Protein AF-A0A6G1YXM2-F1 (afdb_monomer)

Foldseek 3Di:
DDPVVVVVVVCVVVVVPPDPPVQPLLRVLLVCVVVVHDLVCSCVVSVDDSVVSVVSVLVSCVVVVVVVVSVCVVVVVVVVVVVVVD

Mean predicted aligned error: 12.83 Å

Solvent-accessible surface area (backbone atoms only — not comparable to full-atom values): 5126 Å² total; per-residue (Å²): 138,53,77,64,56,55,55,52,51,50,34,65,73,70,55,69,75,69,65,89,63,79,67,50,72,65,58,49,46,46,52,40,47,74,72,67,50,51,67,69,56,45,25,67,75,67,71,49,55,68,69,59,44,54,52,50,52,55,50,44,36,54,74,70,66,36,54,70,59,55,50,52,52,54,53,50,52,52,53,52,54,54,61,75,73,107

Radius of gyration: 20.26 Å; Cα contacts (8 Å, |Δi|>4): 40; chains: 1; bounding box: 48×31×55 Å

pLDDT: mean 81.16, std 14.13, range [46.06, 96.94]

Secondary structure (DSSP, 8-state):
--HHHHHHHHHHHTTTTS--S---HHHHHHHHHHTT--HHHHHHHHT--HHHHHHHHHHHHHHTT-HHHHHHHHHHHHHHHHHHT-

Structure (mmCIF, N/CA/C/O backbone):
data_AF-A0A6G1YXM2-F1
#
_entry.id   AF-A0A6G1YXM2-F1
#
loop_
_atom_site.group_PDB
_atom_site.id
_atom_site.type_symbol
_atom_site.label_atom_id
_atom_site.label_alt_id
_atom_site.label_comp_id
_atom_site.label_asym_id
_atom_site.label_entity_id
_atom_site.label_seq_id
_atom_site.pdbx_PDB_ins_code
_atom_site.Cartn_x
_atom_site.Cartn_y
_atom_site.Cartn_z
_atom_site.occupancy
_atom_site.B_iso_or_equiv
_atom_site.auth_seq_id
_atom_site.auth_comp_id
_atom_site.auth_asym_id
_atom_site.auth_atom_id
_atom_site.pdbx_PDB_model_num
ATOM 1 N N . MET A 1 1 ? 30.588 11.627 -35.471 1.00 59.81 1 MET A N 1
ATOM 2 C CA . MET A 1 1 ? 29.356 11.592 -34.659 1.00 59.81 1 MET A CA 1
ATOM 3 C C . MET A 1 1 ? 28.681 10.254 -34.862 1.00 59.81 1 MET A C 1
ATOM 5 O O . MET A 1 1 ? 28.605 9.790 -35.993 1.00 59.81 1 MET A O 1
ATOM 9 N N . SER A 1 2 ? 28.263 9.629 -33.770 1.00 76.12 2 SER A N 1
ATOM 10 C CA . SER A 1 2 ? 27.610 8.322 -33.716 1.00 76.12 2 SER A CA 1
ATOM 11 C C . SER A 1 2 ? 26.091 8.477 -33.630 1.00 76.12 2 SER A C 1
ATOM 13 O O . SER A 1 2 ? 25.586 9.484 -33.137 1.00 76.12 2 SER A O 1
ATOM 15 N N . PHE A 1 3 ? 25.350 7.438 -34.021 1.00 69.56 3 PHE A N 1
ATOM 16 C CA . PHE A 1 3 ? 23.917 7.321 -33.728 1.00 69.56 3 PHE A CA 1
ATOM 17 C C . PHE A 1 3 ? 23.601 7.502 -32.230 1.00 69.56 3 PHE A C 1
ATOM 19 O O . PHE A 1 3 ? 22.522 7.976 -31.878 1.00 69.56 3 PHE A O 1
ATOM 26 N N . GLY A 1 4 ? 24.554 7.190 -31.344 1.00 75.69 4 GLY A N 1
ATOM 27 C CA . GLY A 1 4 ? 24.449 7.470 -29.910 1.00 75.69 4 GLY A CA 1
ATOM 28 C C . GLY A 1 4 ? 24.424 8.965 -29.572 1.00 75.69 4 GLY A C 1
ATOM 29 O O . GLY A 1 4 ? 23.619 9.380 -28.740 1.00 75.69 4 GLY A O 1
ATOM 30 N N . ASP A 1 5 ? 25.231 9.776 -30.259 1.00 78.38 5 ASP A N 1
ATOM 31 C CA . ASP A 1 5 ? 25.304 11.229 -30.044 1.00 78.38 5 ASP A CA 1
ATOM 32 C C . ASP A 1 5 ? 23.994 11.902 -30.474 1.00 78.38 5 ASP A C 1
ATOM 34 O O . ASP A 1 5 ? 23.485 12.794 -29.800 1.00 78.38 5 ASP A O 1
ATOM 38 N N . ILE A 1 6 ? 23.402 11.413 -31.567 1.00 80.25 6 ILE A N 1
ATOM 39 C CA . ILE A 1 6 ? 22.121 11.897 -32.094 1.00 80.25 6 ILE A CA 1
ATOM 40 C C . ILE A 1 6 ? 20.985 11.573 -31.115 1.00 80.25 6 ILE A C 1
ATOM 42 O O . ILE A 1 6 ? 20.189 12.449 -30.788 1.00 80.25 6 ILE A O 1
ATOM 46 N N . CYS A 1 7 ? 20.943 10.349 -30.580 1.00 69.75 7 CYS A N 1
ATOM 47 C CA . CYS A 1 7 ? 19.982 9.976 -29.538 1.00 69.75 7 CYS A CA 1
ATOM 48 C C . CYS A 1 7 ? 20.117 10.838 -28.274 1.00 69.75 7 CYS A C 1
ATOM 50 O O . CYS A 1 7 ? 19.109 11.172 -27.655 1.00 69.75 7 CYS A O 1
ATOM 52 N N . PHE A 1 8 ? 21.343 11.188 -27.880 1.00 73.50 8 PHE A N 1
ATOM 53 C CA . PHE A 1 8 ? 21.596 12.041 -26.719 1.00 73.50 8 PHE A CA 1
ATOM 54 C C . PHE A 1 8 ? 21.089 13.473 -26.943 1.00 73.50 8 PHE A C 1
ATOM 56 O O . PHE A 1 8 ? 20.406 14.027 -26.086 1.00 73.50 8 PHE A O 1
ATOM 63 N N . ILE A 1 9 ? 21.349 14.041 -28.121 1.00 79.00 9 ILE A N 1
ATOM 64 C CA . ILE A 1 9 ? 20.884 15.383 -28.495 1.00 79.00 9 ILE A CA 1
ATOM 65 C C . ILE A 1 9 ? 19.352 15.431 -28.567 1.00 79.00 9 ILE A C 1
ATOM 67 O O . ILE A 1 9 ? 18.753 16.337 -27.998 1.00 79.00 9 ILE A O 1
ATOM 71 N N . ILE A 1 10 ? 18.712 14.433 -29.187 1.00 76.06 10 ILE A N 1
ATOM 72 C CA . ILE A 1 10 ? 17.245 14.364 -29.285 1.00 76.06 10 ILE A CA 1
ATOM 73 C C . ILE A 1 10 ? 16.607 14.353 -27.891 1.00 76.06 10 ILE A C 1
ATOM 75 O O . ILE A 1 10 ? 15.692 15.129 -27.649 1.00 76.06 10 ILE A O 1
ATOM 79 N N . ARG A 1 11 ? 17.123 13.540 -26.958 1.00 70.75 11 ARG A N 1
ATOM 80 C CA . ARG A 1 11 ? 16.600 13.441 -25.580 1.00 70.75 11 ARG A CA 1
ATOM 81 C C . ARG A 1 11 ? 16.740 14.733 -24.778 1.00 70.75 11 ARG A C 1
ATOM 83 O O . ARG A 1 11 ? 15.884 15.031 -23.945 1.00 70.75 11 ARG A O 1
ATOM 90 N N . ARG A 1 12 ? 17.806 15.492 -25.039 1.00 70.12 12 ARG A N 1
ATOM 91 C CA . ARG A 1 12 ? 18.062 16.787 -24.404 1.00 70.12 12 ARG A CA 1
ATOM 92 C C . ARG A 1 12 ? 17.103 17.870 -24.906 1.00 70.12 12 ARG A C 1
ATOM 94 O O . ARG A 1 12 ? 16.646 18.685 -24.113 1.00 70.12 12 ARG A O 1
ATOM 101 N N . GLU A 1 13 ? 16.782 17.858 -26.199 1.00 75.94 13 GLU A N 1
ATOM 102 C CA . GLU A 1 13 ? 15.893 18.841 -26.842 1.00 75.94 13 GLU A CA 1
ATOM 103 C C . GLU A 1 13 ? 14.398 18.530 -26.630 1.00 75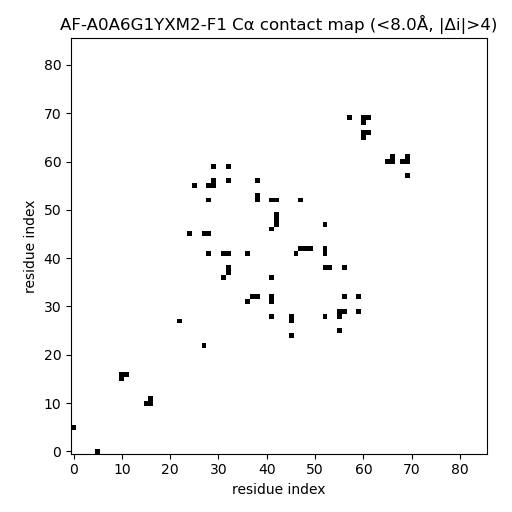.94 13 GLU A C 1
ATOM 105 O O . GLU A 1 13 ? 13.589 19.448 -26.528 1.00 75.94 13 GLU A O 1
ATOM 110 N N . THR A 1 14 ? 14.004 17.254 -26.506 1.00 67.12 14 THR A N 1
ATOM 111 C CA . THR A 1 14 ? 12.604 16.860 -26.234 1.00 67.12 14 THR A CA 1
ATOM 112 C C . THR A 1 14 ? 12.203 16.963 -24.760 1.00 67.12 14 THR A C 1
ATOM 114 O O . THR A 1 14 ? 11.034 16.764 -24.432 1.00 67.12 14 THR A O 1
ATOM 117 N N . GLY A 1 15 ? 13.139 17.257 -23.851 1.00 52.75 15 GLY A N 1
ATOM 118 C CA . GLY A 1 15 ? 12.870 17.269 -22.409 1.00 52.75 15 GLY A CA 1
ATOM 119 C C . GLY A 1 15 ? 12.597 15.878 -21.818 1.00 52.75 15 GLY A C 1
ATOM 120 O O . GLY A 1 15 ? 12.162 15.775 -20.671 1.00 52.75 15 GLY A O 1
ATOM 121 N N . GLU A 1 16 ? 12.901 14.800 -22.553 1.00 55.44 16 GLU A N 1
ATOM 122 C CA . GLU A 1 16 ? 12.844 13.411 -22.064 1.00 55.44 16 GLU A CA 1
ATOM 123 C C . GLU A 1 16 ? 13.931 13.094 -21.019 1.00 55.44 16 GLU A C 1
ATOM 125 O O . GLU A 1 16 ? 14.033 11.975 -20.516 1.00 55.44 16 GLU A O 1
ATOM 130 N N . GLU A 1 17 ? 14.716 14.094 -20.623 1.00 48.94 17 GLU A N 1
ATOM 131 C CA . GLU A 1 17 ? 15.556 14.076 -19.426 1.00 48.94 17 GLU A CA 1
ATOM 132 C C . GLU A 1 17 ? 14.748 14.334 -18.134 1.00 48.94 17 GLU A C 1
ATOM 134 O O . GLU A 1 17 ? 15.297 14.658 -17.083 1.00 48.94 17 GLU A O 1
ATOM 139 N N . GLN A 1 18 ? 13.423 14.180 -18.165 1.00 48.53 18 GLN A N 1
ATOM 140 C CA . GLN A 1 18 ? 12.596 14.154 -16.964 1.00 48.53 18 GLN A CA 1
ATOM 141 C C . GLN A 1 18 ? 12.503 12.725 -16.409 1.00 48.53 18 GLN A C 1
ATOM 143 O O . GLN A 1 18 ? 11.690 11.904 -16.823 1.00 48.53 18 GLN A O 1
ATOM 148 N N . ASN A 1 19 ? 13.299 12.485 -15.365 1.00 46.06 19 ASN A N 1
ATOM 149 C CA . ASN A 1 19 ? 13.097 11.460 -14.336 1.00 46.06 19 ASN A CA 1
ATOM 150 C C . ASN A 1 19 ? 13.508 10.014 -14.658 1.00 46.06 19 ASN A C 1
ATOM 152 O O . ASN A 1 19 ? 12.715 9.080 -14.557 1.00 46.06 19 ASN A O 1
ATOM 156 N N . ARG A 1 20 ? 14.821 9.780 -14.763 1.00 46.34 20 ARG A N 1
ATOM 157 C CA . ARG A 1 20 ? 15.411 8.630 -14.047 1.00 46.34 20 ARG A CA 1
ATOM 158 C C . ARG A 1 20 ? 15.767 8.990 -12.599 1.00 46.34 20 ARG A C 1
ATOM 160 O O . ARG A 1 20 ? 16.722 8.455 -12.046 1.00 46.34 20 ARG A O 1
ATOM 167 N N . ILE A 1 21 ? 14.987 9.850 -11.939 1.00 51.84 21 ILE A N 1
ATOM 168 C CA . ILE A 1 21 ? 14.889 9.740 -10.484 1.00 51.84 21 ILE A CA 1
ATOM 169 C C . ILE A 1 21 ? 14.230 8.383 -10.283 1.00 51.84 21 ILE A C 1
ATOM 171 O O . ILE A 1 21 ? 13.071 8.203 -10.654 1.00 51.84 21 ILE A O 1
ATOM 175 N N . LYS A 1 22 ? 14.992 7.393 -9.808 1.00 58.47 22 LYS A N 1
ATOM 176 C CA . LYS A 1 22 ? 14.445 6.093 -9.415 1.00 58.47 22 LYS A CA 1
ATOM 177 C C . LYS A 1 22 ? 13.328 6.401 -8.418 1.00 58.47 22 LYS A C 1
ATOM 179 O O . LYS A 1 22 ? 13.609 6.731 -7.269 1.00 58.47 22 LYS A O 1
ATOM 184 N N . MET A 1 23 ? 12.077 6.388 -8.880 1.00 69.12 23 MET A N 1
ATOM 185 C CA . MET A 1 23 ? 10.934 6.635 -8.012 1.00 69.12 23 MET A CA 1
ATOM 186 C C . MET A 1 23 ? 11.030 5.629 -6.872 1.00 69.12 23 MET A C 1
ATOM 188 O O . MET A 1 23 ? 11.267 4.441 -7.119 1.00 69.12 23 MET A O 1
ATOM 192 N N . SER A 1 24 ? 10.880 6.090 -5.632 1.00 88.12 24 SER A N 1
ATOM 193 C CA . SER A 1 24 ? 10.810 5.172 -4.500 1.00 88.12 24 SER A CA 1
ATOM 194 C C . SER A 1 24 ? 9.662 4.184 -4.730 1.00 88.12 24 SER A C 1
ATOM 196 O O . SER A 1 24 ? 8.703 4.486 -5.452 1.00 88.12 24 SER A O 1
ATOM 198 N N . LYS A 1 25 ? 9.734 2.995 -4.123 1.00 89.00 25 LYS A N 1
ATOM 199 C CA . LYS A 1 25 ? 8.632 2.026 -4.215 1.00 89.00 25 LYS A CA 1
ATOM 200 C C . LYS A 1 25 ? 7.301 2.649 -3.769 1.00 89.00 25 LYS A C 1
ATOM 202 O O . LYS A 1 25 ? 6.284 2.410 -4.409 1.00 89.00 25 LYS A O 1
ATOM 207 N N . ALA A 1 26 ? 7.336 3.539 -2.774 1.00 91.31 26 ALA A N 1
ATOM 208 C CA . ALA A 1 26 ? 6.184 4.320 -2.336 1.00 91.31 26 ALA A CA 1
ATOM 209 C C . ALA A 1 26 ? 5.597 5.186 -3.462 1.00 91.31 26 ALA A C 1
ATOM 211 O O . ALA A 1 26 ? 4.414 5.073 -3.774 1.00 91.31 26 ALA A O 1
ATOM 212 N N . SER A 1 27 ? 6.415 5.994 -4.143 1.00 93.19 27 SER A N 1
ATOM 213 C CA . SER A 1 27 ? 5.934 6.830 -5.251 1.00 93.19 27 SER A CA 1
ATOM 214 C C . SER A 1 27 ? 5.397 5.993 -6.419 1.00 93.19 27 SER A C 1
ATOM 216 O O . SER A 1 27 ? 4.423 6.383 -7.062 1.00 93.19 27 SER A O 1
ATOM 218 N N . GLN A 1 28 ? 6.002 4.832 -6.696 1.00 94.38 28 GLN A N 1
ATOM 219 C CA . GLN A 1 28 ? 5.500 3.908 -7.717 1.00 94.38 28 GLN A CA 1
ATOM 220 C C . GLN A 1 28 ? 4.148 3.300 -7.318 1.00 94.38 28 GLN A C 1
ATOM 222 O O . GLN A 1 28 ? 3.256 3.211 -8.160 1.00 94.38 28 GLN A O 1
ATOM 227 N N . ALA A 1 29 ? 3.969 2.935 -6.046 1.00 95.88 29 ALA A N 1
ATOM 228 C CA . ALA A 1 29 ? 2.709 2.409 -5.527 1.00 95.88 29 ALA A CA 1
ATOM 229 C C . 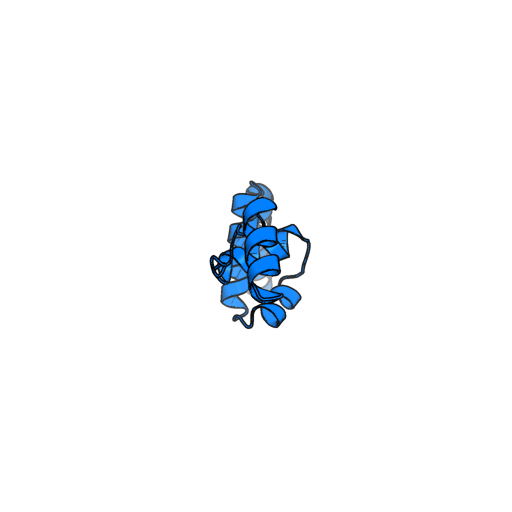ALA A 1 29 ? 1.588 3.447 -5.635 1.00 95.88 29 ALA A C 1
ATOM 231 O O . ALA A 1 29 ? 0.534 3.149 -6.189 1.00 95.88 29 ALA A O 1
ATOM 232 N N . LEU A 1 30 ? 1.844 4.686 -5.198 1.00 94.44 30 LEU A N 1
ATOM 233 C CA . LEU A 1 30 ? 0.887 5.792 -5.303 1.00 94.44 30 LEU A CA 1
ATOM 234 C C . LEU A 1 30 ? 0.437 6.024 -6.752 1.00 94.44 30 LEU A C 1
ATOM 236 O O . LEU A 1 30 ? -0.757 6.158 -7.013 1.00 94.44 30 LEU A O 1
ATOM 240 N N . LYS A 1 31 ? 1.377 5.991 -7.704 1.00 94.19 31 LYS A N 1
ATOM 241 C CA . LYS A 1 31 ? 1.066 6.105 -9.134 1.00 94.19 31 LYS A CA 1
ATOM 242 C C . LYS A 1 31 ? 0.188 4.952 -9.630 1.00 94.19 31 LYS A C 1
ATOM 244 O O . LYS A 1 31 ? -0.752 5.183 -10.382 1.00 94.19 31 LYS A O 1
ATOM 249 N N . LEU A 1 32 ? 0.476 3.714 -9.223 1.00 95.44 32 LEU A N 1
ATOM 250 C CA . LEU A 1 32 ? -0.335 2.555 -9.607 1.00 95.44 32 LEU A CA 1
ATOM 251 C C . LEU A 1 32 ? -1.753 2.633 -9.027 1.00 95.44 32 LEU A C 1
ATOM 253 O O . LEU A 1 32 ? -2.704 2.301 -9.736 1.00 95.44 32 LEU A O 1
ATOM 257 N N . PHE A 1 33 ? -1.908 3.104 -7.789 1.00 95.25 33 PHE A N 1
ATOM 258 C CA . PHE A 1 33 ? -3.221 3.333 -7.184 1.00 95.25 33 PHE A CA 1
ATOM 259 C C . PHE A 1 33 ? -4.003 4.436 -7.892 1.00 95.25 33 PHE A C 1
ATOM 261 O O . PHE A 1 33 ? -5.193 4.273 -8.143 1.00 95.25 33 PHE A O 1
ATOM 268 N N . GLU A 1 34 ? -3.346 5.528 -8.285 1.00 93.50 34 GLU A N 1
ATOM 269 C CA . GLU A 1 34 ? -3.985 6.572 -9.089 1.00 93.50 34 GLU A CA 1
ATOM 270 C C . GLU A 1 34 ? -4.460 6.058 -10.455 1.00 93.50 34 GLU A C 1
ATOM 272 O O . GLU A 1 34 ? -5.508 6.473 -10.940 1.00 93.50 34 GLU A O 1
ATOM 277 N N . GLN A 1 35 ? -3.743 5.095 -11.034 1.00 94.50 35 GLN A N 1
ATOM 278 C CA . GLN A 1 35 ? -4.142 4.387 -12.254 1.00 94.50 35 GLN A CA 1
ATOM 279 C C . GLN A 1 35 ? -5.255 3.342 -12.032 1.00 94.50 35 GLN A C 1
ATOM 281 O O . GLN A 1 35 ? -5.643 2.666 -12.981 1.00 94.50 35 GLN A O 1
ATOM 286 N N . GLY A 1 36 ? -5.757 3.176 -10.803 1.00 92.31 36 GLY A N 1
ATOM 287 C CA . GLY A 1 36 ? -6.835 2.239 -10.474 1.00 92.31 36 GLY A CA 1
ATOM 288 C C . GLY A 1 36 ? -6.391 0.787 -10.273 1.00 92.31 36 GLY A C 1
ATOM 289 O O . GLY A 1 36 ? -7.233 -0.108 -10.234 1.00 92.31 36 GLY A O 1
ATOM 290 N N . ASN A 1 37 ? -5.086 0.522 -10.141 1.00 96.25 37 ASN A N 1
ATOM 291 C CA . ASN A 1 37 ? -4.604 -0.833 -9.867 1.00 96.25 37 ASN A CA 1
ATOM 292 C C . ASN A 1 37 ? -4.970 -1.271 -8.444 1.00 96.25 37 ASN A C 1
ATOM 294 O O . ASN A 1 37 ? -4.927 -0.483 -7.498 1.00 96.25 37 ASN A O 1
ATOM 298 N N . THR A 1 38 ? -5.274 -2.560 -8.283 1.00 95.25 38 THR A N 1
ATOM 299 C CA . THR A 1 38 ? -5.593 -3.150 -6.978 1.00 95.25 38 THR A CA 1
ATOM 300 C C . THR A 1 38 ? -4.341 -3.321 -6.119 1.00 95.25 38 THR A C 1
ATOM 302 O O . THR A 1 38 ? -3.241 -3.518 -6.639 1.00 95.25 38 THR A O 1
ATOM 305 N N . SER A 1 39 ? -4.504 -3.336 -4.794 1.00 95.25 39 SER A N 1
ATOM 306 C CA . SER A 1 39 ? -3.412 -3.593 -3.841 1.00 95.25 39 SER A CA 1
ATOM 307 C C . SER A 1 39 ? -2.656 -4.893 -4.140 1.00 95.25 39 SER A C 1
ATOM 309 O O . SER A 1 39 ? -1.432 -4.919 -4.073 1.00 95.25 39 SER A O 1
ATOM 311 N N . VAL A 1 40 ? -3.357 -5.946 -4.576 1.00 96.94 40 VAL A N 1
ATOM 312 C CA . VAL A 1 40 ? -2.735 -7.217 -4.991 1.00 96.94 40 VAL A CA 1
ATOM 313 C C . VAL A 1 40 ? -1.812 -7.018 -6.194 1.00 96.94 40 VAL A C 1
ATOM 315 O O . VAL A 1 40 ? -0.672 -7.480 -6.185 1.00 96.94 40 VAL A O 1
ATOM 318 N N . HIS A 1 41 ? -2.268 -6.290 -7.218 1.00 96.75 41 HIS A N 1
ATOM 319 C CA . HIS A 1 41 ? -1.438 -6.002 -8.385 1.00 96.75 41 HIS A CA 1
ATOM 320 C C . HIS A 1 41 ? -0.210 -5.164 -8.010 1.00 96.75 41 HIS A C 1
ATOM 322 O O . HIS A 1 41 ? 0.886 -5.426 -8.499 1.00 96.75 41 HIS A O 1
ATOM 328 N N . VAL A 1 42 ? -0.372 -4.189 -7.112 1.00 95.81 42 VAL A N 1
ATOM 329 C CA . VAL A 1 42 ? 0.732 -3.357 -6.613 1.00 95.81 42 VAL A CA 1
ATOM 330 C C . VAL A 1 42 ? 1.761 -4.192 -5.844 1.00 95.81 42 VAL A C 1
ATOM 332 O O . VAL A 1 42 ? 2.955 -4.040 -6.101 1.00 95.81 42 VAL A O 1
ATOM 335 N N . ALA A 1 43 ? 1.318 -5.111 -4.978 1.00 96.75 43 ALA A N 1
ATOM 336 C CA . ALA A 1 43 ? 2.187 -6.021 -4.228 1.00 96.75 43 ALA A CA 1
ATOM 337 C C . ALA A 1 43 ? 3.061 -6.869 -5.161 1.00 96.75 43 ALA A C 1
ATOM 339 O O . ALA A 1 43 ? 4.285 -6.890 -5.035 1.00 96.75 43 ALA A O 1
ATOM 340 N N . ILE A 1 44 ? 2.427 -7.506 -6.152 1.00 96.00 44 ILE A N 1
ATOM 341 C CA . ILE A 1 44 ? 3.098 -8.363 -7.137 1.00 96.00 44 ILE A CA 1
ATOM 342 C C . ILE A 1 44 ? 4.067 -7.538 -7.989 1.00 96.00 44 ILE A C 1
ATOM 344 O O . ILE A 1 44 ? 5.218 -7.922 -8.184 1.00 96.00 44 ILE A O 1
ATOM 348 N N . LYS A 1 45 ? 3.616 -6.383 -8.488 1.00 95.62 45 LYS A N 1
ATOM 349 C CA . LYS A 1 45 ? 4.384 -5.559 -9.427 1.00 95.62 45 LYS A CA 1
ATOM 350 C C . LYS A 1 45 ? 5.597 -4.890 -8.789 1.00 95.62 45 LYS A C 1
ATOM 352 O O . LYS A 1 45 ? 6.621 -4.746 -9.450 1.00 95.62 45 LYS A O 1
ATOM 357 N N . LEU A 1 46 ? 5.484 -4.459 -7.534 1.00 94.50 46 LEU A N 1
ATOM 358 C CA . LEU A 1 46 ? 6.570 -3.781 -6.816 1.00 94.50 46 LEU A CA 1
ATOM 359 C C . LEU A 1 46 ? 7.380 -4.716 -5.913 1.00 94.50 46 LEU A C 1
ATOM 361 O O . LEU A 1 46 ? 8.395 -4.284 -5.350 1.00 94.50 46 LEU A O 1
ATOM 365 N N . ASN A 1 47 ? 6.960 -5.980 -5.810 1.00 95.56 47 ASN A N 1
ATOM 366 C CA . ASN A 1 47 ? 7.545 -6.994 -4.943 1.00 95.56 47 ASN A CA 1
ATOM 367 C C . ASN A 1 47 ? 7.763 -6.435 -3.526 1.00 95.56 47 ASN A C 1
ATOM 369 O O . ASN A 1 47 ? 8.899 -6.233 -3.081 1.00 95.56 47 ASN A O 1
ATOM 373 N N . ILE A 1 48 ? 6.655 -6.043 -2.897 1.00 94.94 48 ILE A N 1
ATOM 374 C CA . ILE A 1 48 ? 6.591 -5.500 -1.534 1.00 94.94 48 ILE A CA 1
ATOM 375 C C . ILE A 1 48 ? 5.571 -6.281 -0.719 1.00 94.94 48 ILE A C 1
ATOM 377 O O . ILE A 1 48 ? 4.625 -6.847 -1.272 1.00 94.94 48 ILE A O 1
ATOM 381 N N . GLU A 1 49 ? 5.784 -6.316 0.591 1.00 95.00 49 GLU A N 1
ATOM 382 C CA . GLU 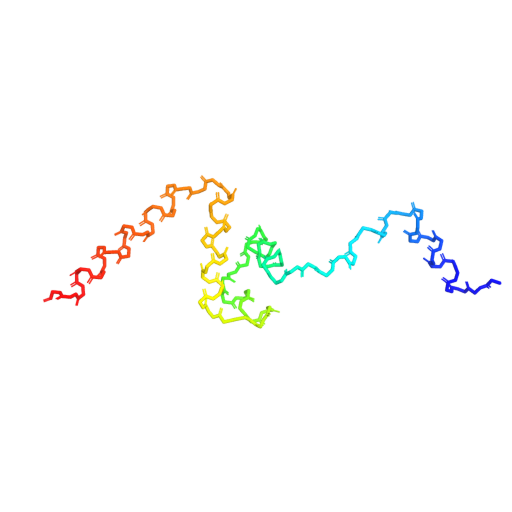A 1 49 ? 4.929 -7.058 1.510 1.00 95.00 49 GLU A CA 1
ATOM 383 C C . GLU A 1 49 ? 3.527 -6.458 1.580 1.00 95.00 49 GLU A C 1
ATOM 385 O O . GLU A 1 49 ? 3.320 -5.257 1.380 1.00 95.00 49 GLU A O 1
ATOM 390 N N . THR A 1 50 ? 2.548 -7.301 1.902 1.00 94.88 50 THR A N 1
ATOM 391 C CA . THR A 1 50 ? 1.144 -6.896 2.005 1.00 94.88 50 THR A CA 1
ATOM 392 C C . THR A 1 50 ? 0.960 -5.747 2.984 1.00 94.88 50 THR A C 1
ATOM 394 O O . THR A 1 50 ? 0.264 -4.793 2.653 1.00 94.88 50 THR A O 1
ATOM 397 N N . ASP A 1 51 ? 1.640 -5.782 4.131 1.00 93.69 51 ASP A N 1
ATOM 398 C CA . ASP A 1 51 ? 1.542 -4.747 5.164 1.00 93.69 51 ASP A CA 1
ATOM 399 C C . ASP A 1 51 ? 2.064 -3.385 4.677 1.00 93.69 51 ASP A C 1
ATOM 401 O O . ASP A 1 51 ? 1.502 -2.333 5.009 1.00 93.69 51 ASP A O 1
ATOM 405 N N . GLU A 1 52 ? 3.106 -3.392 3.839 1.00 94.69 52 GLU A N 1
ATOM 406 C CA . GLU A 1 52 ? 3.663 -2.187 3.223 1.00 94.69 52 GLU A CA 1
ATOM 407 C C . GLU A 1 52 ? 2.686 -1.590 2.199 1.00 94.69 52 GLU A C 1
ATOM 409 O O . GLU A 1 52 ? 2.416 -0.386 2.221 1.00 94.69 52 GLU A O 1
ATOM 414 N N . VAL A 1 53 ? 2.087 -2.428 1.349 1.00 96.19 53 VAL A N 1
ATOM 415 C CA . VAL A 1 53 ? 1.055 -2.012 0.381 1.00 96.19 53 VAL A CA 1
ATOM 416 C C . VAL A 1 53 ? -0.142 -1.401 1.097 1.00 96.19 53 VAL A C 1
ATOM 418 O O .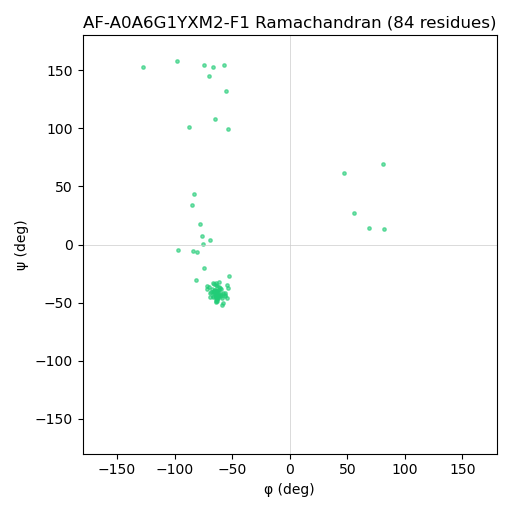 VAL A 1 53 ? -0.653 -0.361 0.685 1.00 96.19 53 VAL A O 1
ATOM 421 N N . ASP A 1 54 ? -0.564 -2.020 2.194 1.00 94.00 54 ASP A N 1
ATOM 422 C CA . ASP A 1 54 ? -1.706 -1.600 2.994 1.00 94.00 54 ASP A CA 1
ATOM 423 C C . ASP A 1 54 ? -1.487 -0.212 3.613 1.00 94.00 54 ASP A C 1
ATOM 425 O O . ASP A 1 54 ? -2.382 0.641 3.632 1.00 94.00 54 ASP A O 1
ATOM 429 N N . ARG A 1 55 ? -0.263 0.047 4.089 1.00 94.44 55 ARG A N 1
ATOM 430 C CA . ARG A 1 55 ? 0.154 1.368 4.569 1.00 94.44 55 ARG A CA 1
ATOM 431 C C . ARG A 1 55 ? 0.131 2.405 3.443 1.00 94.44 55 ARG A C 1
ATOM 433 O O . ARG A 1 55 ? -0.425 3.486 3.645 1.00 94.44 55 ARG A O 1
ATOM 440 N N . LEU A 1 56 ? 0.684 2.076 2.276 1.00 95.19 56 LEU A N 1
ATOM 441 C CA . LEU A 1 56 ? 0.740 2.977 1.118 1.00 95.19 56 LEU A CA 1
ATOM 442 C C . LEU A 1 56 ? -0.649 3.276 0.540 1.00 95.19 56 LEU A C 1
ATOM 444 O O . LEU A 1 56 ? -0.905 4.392 0.093 1.00 95.19 56 LEU A O 1
ATOM 448 N N . TYR A 1 57 ? -1.573 2.318 0.591 1.00 93.50 57 TYR A N 1
ATOM 449 C CA . TYR A 1 57 ? -2.946 2.516 0.135 1.00 93.50 57 TYR A CA 1
ATOM 450 C C . TYR A 1 57 ? -3.725 3.479 1.042 1.00 93.50 57 TYR A C 1
ATOM 452 O O . TYR A 1 57 ? -4.416 4.380 0.564 1.00 93.50 57 TYR A O 1
ATOM 460 N N . ARG A 1 58 ? -3.539 3.368 2.365 1.00 89.69 58 ARG A N 1
ATOM 461 C CA . ARG A 1 58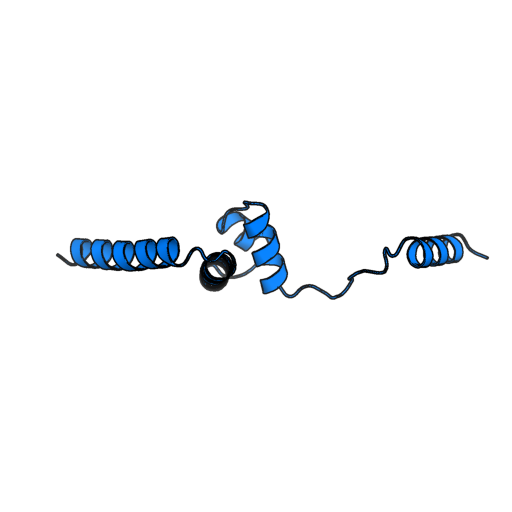 ? -4.075 4.347 3.327 1.00 89.69 58 ARG A CA 1
ATOM 462 C C . ARG A 1 58 ? -3.497 5.744 3.100 1.00 89.69 58 ARG A C 1
ATOM 464 O O . ARG A 1 58 ? -4.216 6.736 3.213 1.00 89.69 58 ARG A O 1
ATOM 471 N N . GLU A 1 59 ? -2.210 5.838 2.780 1.00 91.19 59 GLU A N 1
ATOM 472 C CA . GLU A 1 59 ? -1.560 7.108 2.445 1.00 91.19 59 GLU A CA 1
ATOM 473 C C . GLU A 1 59 ? -2.123 7.714 1.153 1.00 91.19 59 GLU A C 1
ATOM 475 O O . GLU A 1 59 ? -2.474 8.893 1.135 1.00 91.19 59 GLU A O 1
ATOM 480 N N . TYR A 1 60 ? -2.333 6.900 0.116 1.00 93.25 60 TYR A N 1
ATOM 481 C CA . TYR A 1 60 ? -3.014 7.310 -1.113 1.00 93.25 60 TYR A CA 1
ATOM 482 C C . TYR A 1 60 ? -4.405 7.907 -0.840 1.00 93.25 60 TYR A C 1
ATOM 484 O O . TYR A 1 60 ? -4.725 8.987 -1.344 1.00 93.25 60 TYR A O 1
ATOM 492 N N . TRP A 1 61 ? -5.221 7.264 0.001 1.00 89.00 61 TRP A N 1
ATOM 493 C CA . TRP A 1 61 ? -6.537 7.797 0.375 1.00 89.00 61 TRP A CA 1
ATOM 494 C C . TRP A 1 61 ? -6.455 9.140 1.100 1.00 89.00 61 TRP A C 1
ATOM 496 O O . TRP A 1 61 ? -7.237 10.044 0.793 1.00 89.00 61 TRP A O 1
ATOM 506 N N . LYS A 1 62 ? -5.492 9.305 2.016 1.00 86.19 62 LYS A N 1
ATOM 507 C CA . LYS A 1 62 ? -5.245 10.596 2.676 1.00 86.19 62 LYS A CA 1
ATOM 508 C C . LYS A 1 62 ? -4.885 11.678 1.657 1.00 86.19 62 LYS A C 1
ATOM 510 O O . LYS A 1 62 ? -5.448 12.765 1.712 1.00 86.19 62 LYS A O 1
ATOM 515 N N . LEU A 1 63 ? -4.013 11.368 0.694 1.00 87.69 63 LEU A N 1
ATOM 516 C CA . LEU A 1 63 ? -3.590 12.308 -0.352 1.00 87.69 63 LEU A CA 1
ATOM 517 C C . LEU A 1 63 ? -4.732 12.708 -1.297 1.00 87.69 63 LEU A C 1
ATOM 519 O O . LEU A 1 63 ? -4.808 13.863 -1.709 1.00 87.69 63 LEU A O 1
ATOM 523 N N . LYS A 1 64 ? -5.673 11.803 -1.592 1.00 86.12 64 LYS A N 1
ATOM 524 C CA . LYS A 1 64 ? -6.899 12.132 -2.347 1.00 86.12 64 LYS A CA 1
ATOM 525 C C . LYS A 1 64 ? -7.954 12.872 -1.515 1.00 86.12 64 LYS A C 1
ATOM 527 O O . LYS A 1 64 ? -9.062 13.081 -2.000 1.00 86.12 64 LYS A O 1
ATOM 532 N N . SER A 1 65 ? -7.636 13.277 -0.281 1.00 81.75 65 SER A N 1
ATOM 533 C CA . SER A 1 65 ? -8.585 13.892 0.656 1.00 81.75 65 SER A CA 1
ATOM 534 C C . SER A 1 65 ? -9.827 13.027 0.911 1.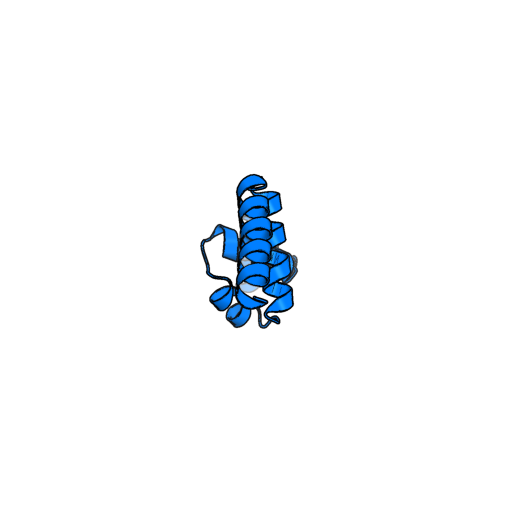00 81.75 65 SER A C 1
ATOM 536 O O . SER A 1 65 ? -10.889 13.525 1.283 1.00 81.75 65 SER A O 1
ATOM 538 N N . LEU A 1 66 ? -9.690 11.703 0.774 1.00 77.81 66 LEU A N 1
ATOM 539 C CA . LEU A 1 66 ? -10.740 10.719 1.041 1.00 77.81 66 LEU A CA 1
ATOM 540 C C . LEU A 1 66 ? -10.802 10.384 2.539 1.00 77.81 66 LEU A C 1
ATOM 542 O O . LEU A 1 66 ? -10.932 9.225 2.930 1.00 77.81 66 LEU A O 1
ATOM 546 N N . TYR A 1 67 ? -10.708 11.407 3.392 1.00 67.44 67 TYR A N 1
ATOM 547 C CA . TYR A 1 67 ? -10.690 11.260 4.849 1.00 67.44 67 TYR A CA 1
ATOM 548 C C . TYR A 1 67 ? -11.924 10.514 5.361 1.00 67.44 67 TYR A C 1
ATOM 550 O O . TYR A 1 67 ? -11.777 9.564 6.123 1.00 67.44 67 TYR A O 1
ATOM 558 N N . LYS A 1 68 ? -13.114 10.854 4.844 1.00 69.00 68 LYS A N 1
ATOM 559 C CA . LYS A 1 68 ? -14.370 10.161 5.175 1.00 69.00 68 LYS A CA 1
ATOM 560 C C . LYS A 1 68 ? -14.347 8.676 4.805 1.00 69.00 68 LYS A C 1
ATOM 562 O O . LYS A 1 68 ? -14.873 7.858 5.546 1.00 69.00 68 LYS A O 1
ATOM 567 N N . LEU A 1 69 ? -13.731 8.309 3.678 1.00 74.12 69 LEU A N 1
ATOM 568 C CA . LEU A 1 69 ? -13.628 6.903 3.270 1.00 74.12 69 LEU A CA 1
ATOM 569 C C . LEU A 1 69 ? -12.694 6.127 4.206 1.00 74.12 69 LEU A C 1
ATOM 571 O O . LEU A 1 69 ? -13.007 5.009 4.607 1.00 74.12 69 LEU A O 1
ATOM 575 N N . ASN A 1 70 ? -11.567 6.736 4.580 1.00 73.56 70 ASN A N 1
ATOM 576 C CA . ASN A 1 70 ? -10.633 6.138 5.526 1.00 73.56 70 ASN A CA 1
ATOM 577 C C . ASN A 1 70 ? -11.258 5.982 6.926 1.00 73.56 70 ASN A C 1
ATOM 579 O O . ASN A 1 70 ? -11.045 4.962 7.573 1.00 73.56 70 ASN A O 1
ATOM 583 N N . GLU A 1 71 ? -12.050 6.957 7.371 1.00 74.62 71 GLU A N 1
ATOM 584 C CA . GLU A 1 71 ? -12.790 6.914 8.639 1.00 74.62 71 GLU A CA 1
ATOM 585 C C . GLU A 1 71 ? -13.841 5.792 8.643 1.00 74.62 71 GLU A C 1
ATOM 587 O O . GLU A 1 71 ? -13.815 4.936 9.525 1.00 74.62 71 GLU A O 1
ATOM 592 N N . ILE A 1 72 ? -14.658 5.688 7.584 1.00 78.12 72 ILE A N 1
ATOM 593 C CA . ILE A 1 72 ? -15.630 4.592 7.417 1.00 78.12 72 ILE A CA 1
ATOM 594 C C . ILE A 1 72 ? -14.935 3.226 7.420 1.00 78.12 72 ILE A C 1
ATOM 596 O O . ILE A 1 72 ? -15.445 2.283 8.026 1.00 78.12 72 ILE A O 1
ATOM 600 N N . TYR A 1 73 ? -13.780 3.094 6.760 1.00 78.19 73 TYR A N 1
ATOM 601 C CA . TYR A 1 73 ? -13.028 1.839 6.740 1.00 78.19 73 TYR A CA 1
ATOM 602 C C . TYR A 1 73 ? -12.550 1.432 8.140 1.00 78.19 73 TYR A C 1
ATOM 604 O O . TYR A 1 73 ? -12.712 0.274 8.528 1.00 78.19 73 TYR A O 1
ATOM 612 N N . VAL A 1 74 ? -11.989 2.373 8.906 1.00 79.81 74 VAL A N 1
ATOM 613 C CA . VAL A 1 74 ? -11.515 2.120 10.275 1.00 79.81 74 VAL A CA 1
ATOM 614 C C . VAL A 1 74 ? -12.681 1.742 11.187 1.00 79.81 74 VAL A C 1
ATOM 616 O O . VAL A 1 74 ? -12.624 0.692 11.826 1.00 79.81 74 VAL A O 1
ATOM 619 N N . GLU A 1 75 ? -13.763 2.522 11.182 1.00 78.25 75 GLU A N 1
ATOM 620 C CA . GLU A 1 75 ? -14.947 2.231 11.997 1.00 78.25 75 GLU A CA 1
ATOM 621 C C . GLU A 1 75 ? -15.581 0.883 11.646 1.00 78.25 75 GLU A C 1
ATOM 623 O O . GLU A 1 75 ? -15.970 0.116 12.528 1.00 78.25 75 GLU A O 1
ATOM 628 N N . SER A 1 76 ? -15.702 0.579 10.351 1.00 76.31 76 SER A N 1
ATOM 629 C CA . SER A 1 76 ? -16.289 -0.683 9.894 1.00 76.31 76 SER A CA 1
ATOM 630 C C . SER A 1 76 ? -15.421 -1.864 10.310 1.00 76.31 76 SER A C 1
ATOM 632 O O . SER A 1 76 ? -15.943 -2.882 10.758 1.00 76.31 76 SER A O 1
ATOM 634 N N . LYS A 1 77 ? -14.093 -1.723 10.222 1.00 78.50 77 LYS A N 1
ATOM 635 C CA . LYS A 1 77 ? -13.151 -2.755 10.661 1.00 78.50 77 LYS A CA 1
ATOM 636 C C . LYS A 1 77 ? -13.267 -3.019 12.164 1.00 78.50 77 LYS A C 1
ATOM 638 O O . LYS A 1 77 ? -13.307 -4.182 12.559 1.00 78.50 77 LYS A O 1
ATOM 643 N N . GLU A 1 78 ? -13.355 -1.978 12.992 1.00 77.00 78 GLU A N 1
ATOM 644 C CA . GLU A 1 78 ? -13.548 -2.127 14.442 1.00 77.00 78 GLU A CA 1
ATOM 645 C C . GLU A 1 78 ? -14.886 -2.783 14.791 1.00 77.00 78 GLU A C 1
ATOM 647 O O . GLU A 1 78 ? -14.914 -3.705 15.607 1.00 77.00 78 GLU A O 1
ATOM 652 N N . LYS A 1 79 ? -15.979 -2.374 14.135 1.00 78.75 79 LYS A N 1
ATOM 653 C CA . LYS A 1 79 ? -17.305 -2.982 14.325 1.00 78.75 79 LYS A CA 1
ATOM 654 C C . LYS A 1 79 ? -17.318 -4.459 13.926 1.00 78.75 79 LYS A C 1
ATOM 656 O O . LYS A 1 79 ? -17.847 -5.288 14.652 1.00 78.75 79 LYS A O 1
ATOM 661 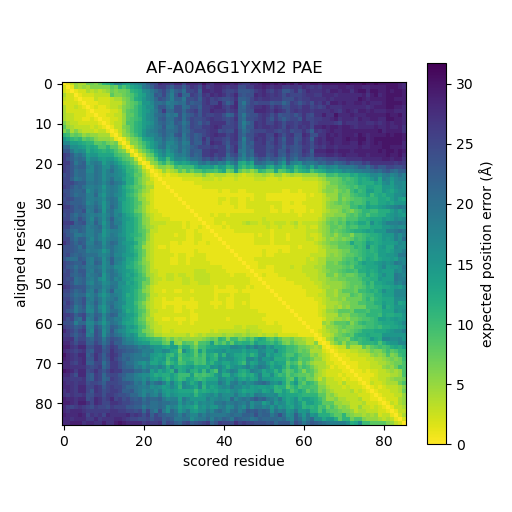N N . ILE A 1 80 ? -16.714 -4.826 12.798 1.00 80.00 80 ILE A N 1
ATOM 662 C CA . ILE A 1 80 ? -16.632 -6.236 12.380 1.00 80.00 80 ILE A CA 1
ATOM 663 C C . ILE A 1 80 ? -15.811 -7.050 13.388 1.00 80.00 80 ILE A C 1
ATOM 665 O O . ILE A 1 80 ? -16.215 -8.144 13.774 1.00 80.00 80 ILE A O 1
ATOM 669 N N . LEU A 1 81 ? -14.684 -6.508 13.859 1.00 76.00 81 LEU A N 1
ATOM 670 C CA . LEU A 1 81 ? -13.858 -7.158 14.879 1.00 76.00 81 LEU A CA 1
ATOM 671 C C . LEU A 1 81 ? -14.601 -7.357 16.205 1.00 76.00 81 LEU A C 1
ATOM 673 O O . LEU A 1 81 ? -14.377 -8.374 16.860 1.00 76.00 81 LEU A O 1
ATOM 677 N N . SER A 1 82 ? -15.463 -6.422 16.613 1.00 75.38 82 SER A N 1
ATOM 678 C CA . SER A 1 82 ? -16.269 -6.584 17.826 1.00 75.38 82 SER A CA 1
ATOM 679 C C . SER A 1 82 ? -17.375 -7.626 17.657 1.00 75.38 82 SER A C 1
ATOM 681 O O . SER A 1 82 ? -17.605 -8.391 18.588 1.00 75.38 82 SER A O 1
ATOM 683 N N . PHE A 1 83 ? -17.986 -7.734 16.473 1.00 74.31 83 PHE A N 1
ATOM 684 C CA . PHE A 1 83 ? -18.954 -8.795 16.165 1.00 74.31 83 PHE A CA 1
ATOM 685 C C . PHE A 1 83 ? -18.333 -10.196 16.147 1.00 74.31 83 PHE A C 1
ATOM 687 O O . PHE A 1 83 ? -18.951 -11.131 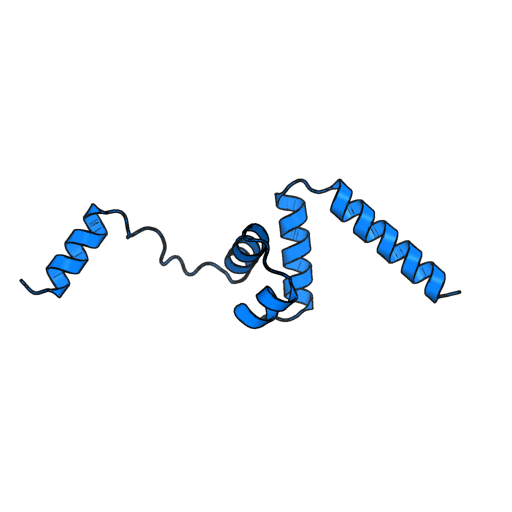16.631 1.00 74.31 83 PHE A O 1
ATOM 694 N N . VAL A 1 84 ? -17.120 -10.354 15.608 1.00 72.94 84 VAL A N 1
ATOM 695 C CA . VAL A 1 84 ? -16.435 -11.663 15.536 1.00 72.94 84 VAL A CA 1
ATOM 696 C C . VAL A 1 84 ? -15.887 -12.113 16.899 1.00 72.94 84 VAL A C 1
ATOM 698 O O . VAL A 1 84 ? -15.616 -13.293 17.099 1.00 72.94 84 VAL A O 1
ATOM 701 N N . LYS A 1 85 ? -15.699 -11.182 17.841 1.00 68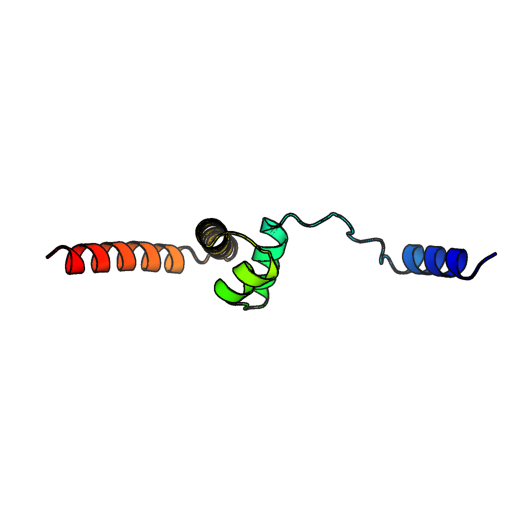.12 85 LYS A N 1
ATOM 702 C CA . LYS A 1 85 ? -15.274 -11.482 19.218 1.00 68.12 85 LYS A CA 1
ATOM 703 C C . LYS A 1 85 ? -16.430 -11.862 20.157 1.00 68.12 85 LYS A C 1
ATOM 705 O O . LYS A 1 85 ? -16.142 -12.183 21.310 1.00 68.12 85 LYS A O 1
ATOM 710 N N . LEU A 1 86 ? -17.681 -11.778 19.697 1.00 54.06 86 LEU A N 1
ATOM 711 C CA . LEU A 1 86 ? -18.886 -12.169 20.435 1.00 54.06 86 LEU A CA 1
ATOM 712 C C . LEU A 1 86 ? -19.234 -13.638 20.162 1.00 54.06 86 LEU A C 1
ATOM 714 O O . LEU A 1 86 ? -19.685 -14.305 21.117 1.00 54.06 86 LEU A O 1
#

Sequence (86 aa):
MSFGDICFIIRRETGEEQNRIKMSKASQALKLFEQGNTSVHVAIKLNIETDEVDRLYREYWKLKSLYKLNEIYVESKEKILSFVKL

Nearest PDB structures (foldseek):
  2r0q-assembly1_F  TM=7.846E-01  e=5.700E-01  Staphylococcus aureus
  1p4w-assembly1_A  TM=5.113E-01  e=5.700E-01  Erwinia amylovora
  5xt2-assembly5_E  TM=7.846E-01  e=2.266E+00  Bradyrhizobium japonicum
  4ldz-assembly1_B  TM=5.778E-01  e=1.656E+00  Bacillus subtilis subsp. subtilis str. 168
  4zms-assembly1_B  TM=5.340E-01  e=2.736E+00  Streptococcus pneumoniae R6